Protein AF-A0A673T4E5-F1 (afdb_monomer)

Structure (mmCIF, N/CA/C/O backbone):
data_AF-A0A673T4E5-F1
#
_entry.id   AF-A0A673T4E5-F1
#
loop_
_atom_site.group_PDB
_atom_site.id
_atom_site.type_symbol
_atom_site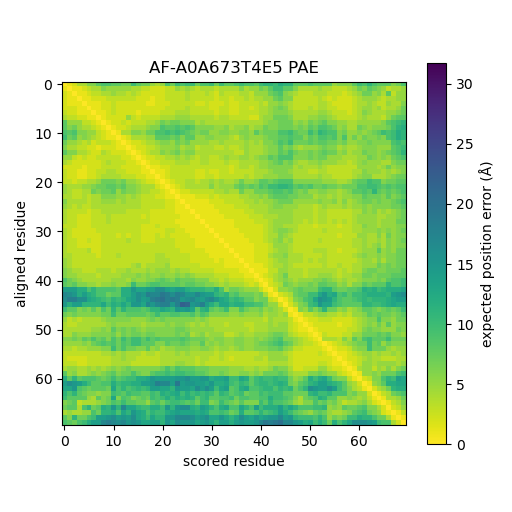.label_atom_id
_atom_site.label_alt_id
_atom_site.label_comp_id
_atom_site.label_asym_id
_atom_site.label_entity_id
_atom_site.label_seq_id
_atom_site.pdbx_PDB_ins_code
_atom_site.Cartn_x
_atom_site.Cartn_y
_atom_site.Cartn_z
_atom_site.occupancy
_atom_site.B_iso_or_equiv
_atom_site.auth_seq_id
_atom_site.auth_comp_id
_atom_site.auth_asym_id
_atom_site.auth_atom_id
_atom_site.pdbx_PDB_model_num
ATOM 1 N N . MET A 1 1 ? -14.996 -0.106 -8.352 1.00 77.56 1 MET A N 1
ATOM 2 C CA . MET A 1 1 ? -15.080 0.902 -7.259 1.00 77.56 1 MET A CA 1
ATOM 3 C C . MET A 1 1 ? -13.671 1.292 -6.804 1.00 77.56 1 MET A C 1
ATOM 5 O O . MET A 1 1 ? -12.786 0.457 -6.930 1.00 77.56 1 MET A O 1
ATOM 9 N N . ILE A 1 2 ? -13.416 2.522 -6.336 1.00 84.00 2 ILE A N 1
ATOM 10 C CA . ILE A 1 2 ? -12.087 2.912 -5.806 1.00 84.00 2 ILE A CA 1
ATOM 11 C C . ILE A 1 2 ? -12.014 2.526 -4.324 1.00 84.00 2 ILE A C 1
ATOM 13 O O . ILE A 1 2 ? -12.906 2.898 -3.569 1.00 84.00 2 ILE A O 1
ATOM 17 N N . HIS A 1 3 ? -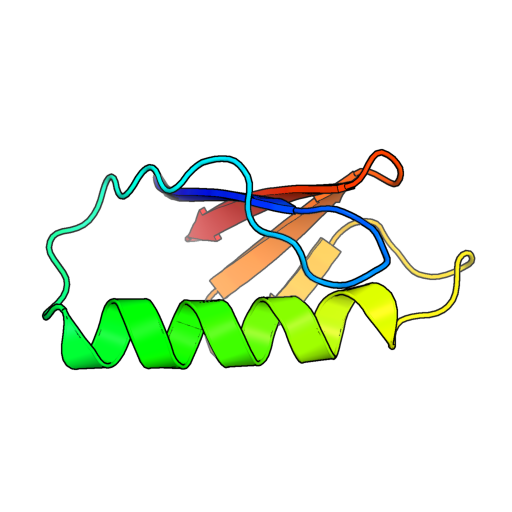10.967 1.803 -3.914 1.00 84.88 3 HIS A N 1
ATOM 18 C CA . HIS A 1 3 ? -10.788 1.368 -2.518 1.00 84.88 3 HIS A CA 1
ATOM 19 C C . HIS A 1 3 ? -9.921 2.321 -1.705 1.00 84.88 3 HIS A C 1
ATOM 21 O O . HIS A 1 3 ? -10.220 2.588 -0.544 1.00 84.88 3 HIS A O 1
ATOM 27 N N . PHE A 1 4 ? -8.854 2.847 -2.305 1.00 86.44 4 PHE A N 1
ATOM 28 C CA . PHE A 1 4 ? -7.962 3.797 -1.656 1.00 86.44 4 PHE A CA 1
ATOM 29 C C . PHE A 1 4 ? -7.078 4.539 -2.657 1.00 86.44 4 PHE A C 1
ATOM 31 O O . PHE A 1 4 ? -6.942 4.155 -3.823 1.00 86.44 4 PHE A O 1
ATOM 38 N N . ILE A 1 5 ? -6.470 5.617 -2.168 1.00 88.25 5 ILE A N 1
ATOM 39 C CA . ILE A 1 5 ? -5.494 6.437 -2.878 1.00 88.25 5 ILE A CA 1
ATOM 40 C C . ILE A 1 5 ? -4.296 6.643 -1.954 1.00 88.25 5 ILE A C 1
ATOM 42 O O . ILE A 1 5 ? -4.444 7.164 -0.845 1.00 88.25 5 ILE A O 1
ATOM 46 N N . LEU A 1 6 ? -3.122 6.225 -2.430 1.00 87.19 6 LEU A N 1
ATOM 47 C CA . LEU A 1 6 ? -1.860 6.241 -1.692 1.00 87.19 6 LEU A CA 1
ATOM 48 C C . LEU A 1 6 ? -0.783 6.925 -2.550 1.00 87.19 6 LEU A C 1
ATOM 50 O O . LEU A 1 6 ? -0.132 6.268 -3.365 1.00 87.19 6 LEU A O 1
ATOM 54 N N . PRO A 1 7 ? -0.595 8.251 -2.435 1.00 86.19 7 PRO A N 1
ATOM 55 C CA . PRO A 1 7 ? 0.550 8.929 -3.027 1.00 86.19 7 PRO A CA 1
ATOM 56 C C . PRO A 1 7 ? 1.808 8.703 -2.186 1.00 86.19 7 PRO A C 1
ATOM 58 O O . PRO A 1 7 ? 1.840 9.021 -0.994 1.00 86.19 7 PRO A O 1
ATOM 61 N N . PHE A 1 8 ? 2.867 8.205 -2.817 1.00 83.88 8 PHE A N 1
ATOM 62 C CA . PHE A 1 8 ? 4.164 7.994 -2.189 1.00 83.88 8 PHE A CA 1
ATOM 63 C C . PHE A 1 8 ? 5.328 8.316 -3.126 1.00 83.88 8 PHE A C 1
ATOM 65 O O . PHE A 1 8 ? 5.250 8.193 -4.346 1.00 83.88 8 PHE A O 1
ATOM 72 N N . SER A 1 9 ? 6.446 8.745 -2.546 1.00 79.06 9 SER A N 1
ATOM 73 C CA . SER A 1 9 ? 7.660 9.038 -3.306 1.00 79.06 9 SER A CA 1
ATOM 74 C C . SER A 1 9 ? 8.328 7.759 -3.819 1.00 79.06 9 SER A C 1
ATOM 76 O O . SER A 1 9 ? 8.099 6.668 -3.307 1.00 79.06 9 SER A O 1
ATOM 78 N N . ARG A 1 10 ? 9.263 7.887 -4.769 1.00 73.81 10 ARG A N 1
ATOM 79 C CA . ARG A 1 10 ? 10.099 6.755 -5.225 1.00 73.81 10 ARG A CA 1
ATOM 80 C C . ARG A 1 10 ? 10.901 6.082 -4.100 1.00 73.81 10 ARG A C 1
ATOM 82 O O . ARG A 1 10 ? 11.316 4.946 -4.264 1.00 73.81 10 ARG A O 1
ATOM 89 N N . GLN A 1 11 ? 11.110 6.777 -2.982 1.00 74.56 11 GLN A N 1
ATOM 90 C CA . GLN A 1 11 ? 11.786 6.267 -1.783 1.00 74.56 11 GLN A CA 1
ATOM 91 C C . GLN A 1 11 ? 10.809 5.593 -0.799 1.00 74.56 11 GLN A C 1
ATOM 93 O O . GLN A 1 11 ? 11.190 5.260 0.316 1.00 74.56 11 GLN A O 1
ATOM 98 N N . GLY A 1 12 ? 9.536 5.443 -1.177 1.00 75.25 12 GLY A N 1
ATOM 99 C CA . GLY A 1 12 ? 8.492 4.840 -0.352 1.00 75.25 12 GLY A CA 1
ATOM 100 C C . GLY A 1 12 ? 7.913 5.760 0.723 1.00 75.25 12 GLY A C 1
ATOM 101 O O . GLY A 1 12 ? 7.135 5.310 1.561 1.00 75.25 12 GLY A O 1
ATOM 102 N N . LYS A 1 13 ? 8.240 7.062 0.703 1.00 83.81 13 LYS A N 1
ATOM 103 C CA . LYS A 1 13 ? 7.660 8.027 1.645 1.00 83.81 13 LYS A CA 1
ATOM 104 C C . LYS A 1 13 ? 6.218 8.323 1.254 1.00 83.81 13 LYS A C 1
ATOM 106 O O . LYS A 1 13 ? 5.968 9.022 0.272 1.00 83.81 13 LYS A O 1
ATOM 111 N N . LEU A 1 14 ? 5.290 7.806 2.042 1.00 85.12 14 LEU A N 1
ATOM 112 C CA . LEU A 1 14 ? 3.857 8.005 1.882 1.00 85.12 14 LEU A CA 1
ATOM 113 C C . LEU A 1 14 ? 3.461 9.415 2.331 1.00 85.12 14 LEU A C 1
ATOM 115 O O . LEU A 1 14 ? 3.809 9.833 3.433 1.00 85.12 14 LEU A O 1
ATOM 119 N N . GLN A 1 15 ? 2.773 10.159 1.465 1.00 84.81 15 GLN A N 1
ATOM 120 C CA . GLN A 1 15 ? 2.342 11.528 1.766 1.00 84.81 15 GLN A CA 1
ATOM 121 C C . GLN A 1 15 ? 0.913 11.585 2.298 1.00 84.81 15 GLN A C 1
ATOM 123 O O . GLN A 1 15 ? 0.628 12.357 3.207 1.00 84.81 15 GLN A O 1
ATOM 128 N N . LEU A 1 16 ? 0.015 10.776 1.735 1.00 85.31 16 LEU A N 1
ATOM 129 C CA . LEU A 1 16 ? -1.387 10.721 2.139 1.00 85.31 16 LEU A CA 1
ATOM 130 C C . LEU A 1 16 ? -1.874 9.277 2.131 1.00 85.31 16 LEU A C 1
ATOM 132 O O . LEU A 1 16 ? -1.407 8.448 1.350 1.00 85.31 16 LEU A O 1
ATOM 136 N N . GLN A 1 17 ? -2.854 9.005 2.985 1.00 88.25 17 GLN A N 1
ATOM 137 C CA . 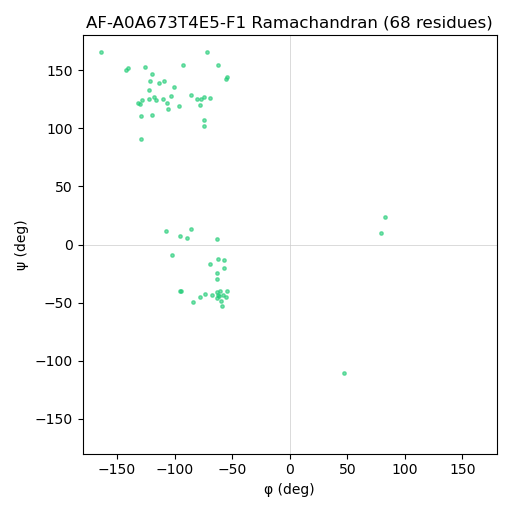GLN A 1 17 ? -3.601 7.759 2.971 1.00 88.25 17 GLN A CA 1
ATOM 138 C C . GLN A 1 17 ? -5.083 8.062 2.968 1.00 88.25 17 GLN A C 1
ATOM 140 O O . GLN A 1 17 ? -5.618 8.547 3.964 1.00 88.25 17 GLN A O 1
ATOM 145 N N . LYS A 1 18 ? -5.756 7.780 1.854 1.00 88.38 18 LYS A N 1
ATOM 146 C CA . LYS A 1 18 ? -7.205 7.933 1.774 1.00 88.38 18 LYS A CA 1
ATOM 147 C C . LYS A 1 18 ? -7.844 6.595 1.462 1.00 88.38 18 LYS A C 1
ATOM 149 O O . LYS A 1 18 ? -7.689 6.094 0.354 1.00 88.38 18 LYS A O 1
ATOM 154 N N . TRP A 1 19 ? -8.562 6.050 2.435 1.00 89.00 19 TRP A N 1
ATOM 155 C CA . TRP A 1 19 ? -9.281 4.785 2.332 1.00 89.00 19 TRP A CA 1
ATOM 156 C C . TRP A 1 19 ? -10.773 5.063 2.156 1.00 89.00 19 TRP A C 1
ATOM 158 O O . TRP A 1 19 ? -11.364 5.819 2.920 1.00 89.00 19 TRP A O 1
ATOM 168 N N . TYR A 1 20 ? -11.366 4.473 1.126 1.00 88.69 20 TYR A N 1
ATOM 169 C CA . TYR A 1 20 ? -12.800 4.528 0.827 1.00 88.69 20 TYR A CA 1
ATOM 170 C C . TYR A 1 20 ? -13.521 3.238 1.233 1.00 88.69 20 TYR A C 1
ATOM 172 O O . TYR A 1 20 ? -14.744 3.169 1.196 1.00 88.69 20 TYR A O 1
ATOM 180 N N . THR A 1 21 ? -12.768 2.207 1.616 1.00 86.88 21 THR A N 1
ATOM 181 C CA . THR A 1 21 ? -13.287 0.958 2.173 1.00 86.88 21 THR A CA 1
ATOM 182 C C . THR A 1 21 ? -12.864 0.834 3.625 1.00 86.88 21 THR A C 1
ATOM 184 O O . THR A 1 21 ? -11.731 1.152 3.985 1.00 86.88 21 THR A O 1
ATOM 187 N N . THR A 1 22 ? -13.787 0.362 4.455 1.00 86.44 22 THR A N 1
ATOM 188 C CA . THR A 1 22 ? -13.544 0.052 5.860 1.00 86.44 22 THR A CA 1
ATOM 189 C C . THR A 1 22 ? -12.734 -1.235 5.957 1.00 86.44 22 THR A C 1
ATOM 191 O O . THR A 1 22 ? -13.273 -2.326 5.784 1.00 86.44 22 THR A O 1
ATOM 194 N N . LEU A 1 23 ? -11.435 -1.090 6.207 1.00 85.75 23 LEU A N 1
ATOM 195 C CA . LEU A 1 23 ? -10.514 -2.189 6.483 1.00 85.75 23 LEU A CA 1
ATOM 196 C C . LEU A 1 23 ? -9.893 -2.003 7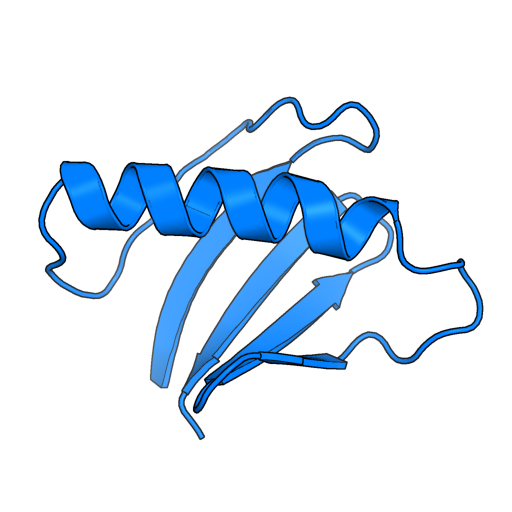.877 1.00 85.75 23 LEU A C 1
ATOM 198 O O . LEU A 1 23 ? -9.638 -0.857 8.276 1.00 85.75 23 LEU A O 1
ATOM 202 N N . PRO A 1 24 ? -9.601 -3.092 8.607 1.00 91.62 24 PRO A N 1
ATOM 203 C CA . PRO A 1 24 ? -8.853 -3.028 9.861 1.00 91.62 24 PRO A CA 1
ATOM 204 C C . PRO A 1 24 ? -7.506 -2.311 9.682 1.00 91.62 24 PRO A C 1
ATOM 206 O O . PRO A 1 24 ? -6.847 -2.479 8.657 1.00 91.62 24 PRO A O 1
ATOM 209 N N . ASP A 1 25 ? -7.051 -1.543 10.678 1.00 88.94 25 ASP A N 1
ATOM 210 C CA . ASP A 1 25 ? -5.767 -0.813 10.617 1.00 88.94 25 ASP A CA 1
ATOM 211 C C . ASP A 1 25 ? -4.579 -1.722 10.285 1.00 88.94 25 ASP A C 1
ATOM 213 O O . ASP A 1 25 ? -3.734 -1.373 9.463 1.00 88.94 25 ASP A O 1
ATOM 217 N N . LYS A 1 26 ? -4.566 -2.934 10.852 1.00 90.75 26 LYS A N 1
ATOM 218 C CA . LYS A 1 26 ? -3.533 -3.944 10.593 1.00 90.75 26 LYS A CA 1
ATOM 219 C C . LYS A 1 26 ? -3.465 -4.348 9.117 1.00 90.75 26 LYS A C 1
ATOM 221 O O . LYS A 1 26 ? -2.378 -4.533 8.574 1.00 90.75 26 LYS A O 1
ATOM 226 N N . GLU A 1 27 ? -4.618 -4.487 8.467 1.00 89.81 27 GLU A N 1
ATOM 227 C CA . GLU A 1 27 ? -4.686 -4.821 7.043 1.00 89.81 27 GLU A CA 1
ATOM 228 C C . GLU A 1 27 ? -4.298 -3.624 6.184 1.00 89.81 27 GLU A C 1
ATOM 230 O O . GLU A 1 27 ? -3.484 -3.772 5.277 1.00 89.81 27 GLU A O 1
ATOM 235 N N . ARG A 1 28 ? -4.781 -2.421 6.526 1.00 88.88 28 ARG A N 1
ATOM 236 C CA . ARG A 1 28 ? -4.401 -1.179 5.837 1.00 88.88 28 ARG A CA 1
ATOM 237 C C . ARG A 1 28 ? -2.890 -0.979 5.826 1.00 88.88 28 ARG A C 1
ATOM 239 O O . ARG A 1 28 ? -2.318 -0.654 4.783 1.00 88.88 28 ARG A O 1
ATOM 246 N N . GLU A 1 29 ? -2.233 -1.203 6.960 1.00 89.75 29 GLU A N 1
ATOM 247 C CA . GLU A 1 29 ? -0.784 -1.068 7.071 1.00 89.75 29 GLU A CA 1
ATOM 248 C C . GLU A 1 29 ? -0.041 -2.140 6.259 1.00 89.75 29 GLU A C 1
ATOM 250 O O . GLU A 1 29 ? 0.897 -1.812 5.528 1.00 89.75 29 GLU A O 1
ATOM 255 N N . LYS A 1 30 ? -0.490 -3.401 6.320 1.00 90.50 30 LYS A N 1
ATOM 256 C CA . LYS A 1 30 ? 0.075 -4.499 5.521 1.00 90.50 30 LYS A CA 1
ATOM 257 C C . LYS A 1 30 ? -0.032 -4.208 4.021 1.00 90.50 30 LYS A C 1
ATOM 259 O O . LYS A 1 30 ? 0.984 -4.203 3.329 1.00 90.50 30 LYS A O 1
ATOM 264 N N . THR A 1 31 ? -1.233 -3.887 3.541 1.00 88.19 31 THR A N 1
ATOM 265 C CA . THR A 1 31 ? -1.499 -3.559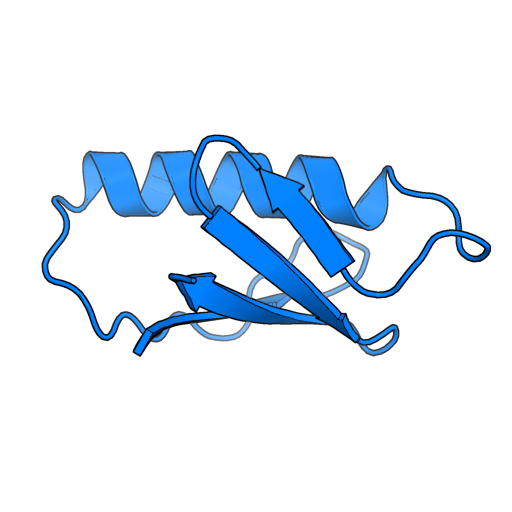 2.134 1.00 88.19 31 THR A CA 1
ATOM 266 C C . THR A 1 31 ? -0.658 -2.371 1.671 1.00 88.19 31 THR A C 1
ATOM 268 O O . THR A 1 31 ? -0.050 -2.416 0.604 1.00 88.19 31 THR A O 1
ATOM 271 N N . THR A 1 32 ? -0.546 -1.324 2.493 1.00 87.94 32 THR A N 1
ATOM 272 C CA . THR A 1 32 ? 0.290 -0.155 2.180 1.00 87.94 32 THR A CA 1
ATOM 273 C C . THR A 1 32 ? 1.756 -0.541 1.989 1.00 87.94 32 THR A C 1
ATOM 275 O O . THR A 1 32 ? 2.367 -0.142 0.997 1.00 87.94 32 THR A O 1
ATOM 278 N N . ARG A 1 33 ? 2.327 -1.328 2.910 1.00 88.12 33 ARG A N 1
ATOM 279 C CA . ARG A 1 33 ? 3.734 -1.756 2.843 1.00 88.12 33 ARG A CA 1
ATOM 280 C C . ARG A 1 33 ? 4.012 -2.586 1.591 1.00 88.12 33 ARG A C 1
ATOM 282 O O . ARG A 1 33 ? 4.997 -2.325 0.904 1.00 88.12 33 ARG A O 1
ATOM 289 N N . GLU A 1 34 ? 3.128 -3.524 1.261 1.00 87.94 34 GLU A N 1
ATOM 290 C CA . GLU A 1 34 ? 3.268 -4.369 0.070 1.00 87.94 34 GLU A CA 1
ATOM 291 C C . GLU A 1 34 ? 3.243 -3.542 -1.225 1.00 87.94 34 GLU A C 1
ATOM 293 O O . GLU A 1 34 ? 4.095 -3.718 -2.094 1.00 87.94 34 GLU A O 1
ATOM 298 N N . ILE A 1 35 ? 2.334 -2.571 -1.345 1.00 85.56 35 ILE A N 1
ATOM 299 C CA . ILE A 1 35 ? 2.241 -1.691 -2.526 1.00 85.56 35 ILE A CA 1
ATOM 300 C C . ILE A 1 35 ? 3.489 -0.842 -2.703 1.00 85.56 35 ILE A C 1
ATOM 302 O O . ILE A 1 35 ? 4.010 -0.708 -3.814 1.00 85.56 35 ILE A O 1
ATOM 306 N N . VAL A 1 36 ? 3.946 -0.247 -1.602 1.00 84.12 36 VAL A N 1
ATOM 307 C CA . VAL A 1 36 ? 5.125 0.616 -1.582 1.00 84.12 36 VAL A CA 1
ATOM 308 C C . VAL A 1 36 ? 6.384 -0.168 -1.958 1.00 84.12 36 VAL A C 1
ATOM 310 O O . VAL A 1 36 ? 7.320 0.428 -2.479 1.00 84.12 36 VAL A O 1
ATOM 313 N N . GLN A 1 37 ? 6.405 -1.490 -1.774 1.00 84.56 37 GLN A N 1
ATOM 314 C CA . GLN A 1 37 ? 7.482 -2.353 -2.262 1.00 84.56 37 GLN A CA 1
ATOM 315 C C . GLN A 1 37 ? 7.290 -2.757 -3.729 1.00 84.56 37 GLN A C 1
ATOM 317 O O . GLN A 1 37 ? 8.204 -2.599 -4.533 1.00 84.56 37 GLN A O 1
ATOM 322 N N . ILE A 1 38 ? 6.103 -3.236 -4.109 1.00 83.56 38 ILE A N 1
ATOM 323 C CA . ILE A 1 38 ? 5.852 -3.800 -5.446 1.00 83.56 38 ILE A CA 1
ATOM 324 C C . ILE A 1 38 ? 6.026 -2.753 -6.549 1.00 83.56 38 ILE A C 1
ATOM 326 O O . ILE A 1 38 ? 6.570 -3.055 -7.613 1.00 83.56 38 ILE A O 1
ATOM 330 N N . VAL A 1 39 ? 5.550 -1.527 -6.331 1.00 80.56 39 VAL A N 1
ATOM 331 C CA . VAL A 1 39 ? 5.444 -0.555 -7.426 1.00 80.56 39 VAL A CA 1
ATOM 332 C C . VAL A 1 39 ? 6.783 0.089 -7.796 1.00 80.56 39 VAL A C 1
ATOM 334 O O . VAL A 1 39 ? 7.086 0.116 -8.987 1.00 80.56 39 VAL A O 1
ATOM 337 N N . PRO A 1 40 ? 7.635 0.546 -6.858 1.00 76.62 40 PRO A N 1
ATOM 338 C CA . PRO A 1 40 ? 8.980 1.017 -7.194 1.00 76.62 40 PRO A CA 1
ATOM 339 C C . PRO A 1 40 ? 9.881 -0.075 -7.778 1.00 76.62 40 PRO A C 1
ATOM 341 O O . PRO A 1 40 ? 10.755 0.235 -8.586 1.00 76.62 40 PRO A O 1
ATOM 344 N N . SER A 1 41 ? 9.667 -1.340 -7.399 1.00 79.88 41 SER A N 1
ATOM 345 C CA . SER A 1 41 ? 10.388 -2.484 -7.967 1.00 79.88 41 SER A CA 1
ATOM 346 C C . SER A 1 41 ? 10.013 -2.773 -9.424 1.00 79.88 41 SER A C 1
ATOM 348 O O . SER A 1 41 ? 10.762 -3.459 -10.120 1.00 79.88 41 SER A O 1
ATOM 350 N N . ARG A 1 42 ? 8.888 -2.244 -9.928 1.00 75.31 42 ARG A N 1
ATOM 351 C CA . ARG A 1 42 ? 8.521 -2.371 -11.342 1.00 75.31 42 ARG A CA 1
ATOM 352 C C . ARG A 1 42 ? 9.266 -1.342 -12.192 1.00 75.31 42 ARG A C 1
ATOM 354 O O . ARG A 1 42 ? 9.205 -0.137 -11.968 1.00 75.31 42 ARG A O 1
ATOM 361 N N . GLY A 1 43 ? 9.973 -1.831 -13.211 1.00 67.94 43 GLY A N 1
ATOM 362 C CA . GLY A 1 43 ? 10.715 -0.991 -14.151 1.00 67.94 43 GLY A CA 1
ATOM 363 C C . GLY A 1 43 ? 9.816 -0.036 -14.950 1.00 67.94 43 GLY A C 1
ATOM 364 O O . GLY A 1 43 ? 8.645 -0.317 -15.209 1.00 67.94 43 GLY A O 1
ATOM 365 N N . GLN A 1 44 ? 10.392 1.079 -15.409 1.00 66.06 44 GLN A N 1
ATOM 366 C CA . GLN A 1 44 ? 9.685 2.198 -16.062 1.00 66.06 44 GLN A CA 1
ATOM 367 C C . GLN A 1 44 ? 8.975 1.849 -17.386 1.00 66.06 44 GLN A C 1
ATOM 369 O O . GLN A 1 44 ? 8.182 2.646 -17.874 1.00 66.06 44 GLN A O 1
ATOM 374 N N . ARG A 1 45 ? 9.248 0.677 -17.976 1.00 63.31 45 ARG A N 1
ATOM 375 C CA . ARG A 1 45 ? 8.648 0.211 -19.243 1.00 63.31 45 ARG A CA 1
ATOM 376 C C . ARG A 1 45 ? 7.421 -0.689 -19.059 1.00 63.31 45 ARG A C 1
ATOM 378 O O . ARG A 1 45 ? 6.952 -1.281 -20.024 1.00 63.31 45 ARG A 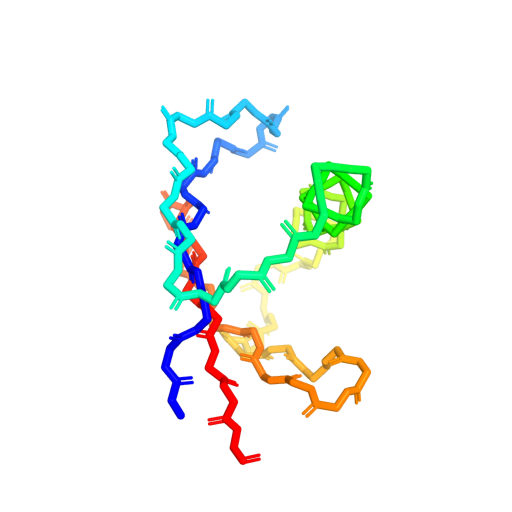O 1
ATOM 385 N N . THR A 1 46 ? 6.931 -0.838 -17.832 1.00 68.94 46 THR A N 1
ATOM 386 C CA . THR A 1 46 ? 5.752 -1.663 -17.538 1.00 68.94 46 THR A CA 1
ATOM 387 C C . THR A 1 46 ? 4.470 -0.831 -17.567 1.00 68.94 46 THR A C 1
ATOM 389 O O . THR A 1 46 ? 4.500 0.387 -17.391 1.00 68.94 46 THR A O 1
ATOM 392 N N . SER A 1 47 ? 3.339 -1.485 -17.844 1.00 72.06 47 SER A N 1
ATOM 393 C CA . SER A 1 47 ? 2.022 -0.850 -17.862 1.00 72.06 47 SER A CA 1
ATOM 394 C C . SER A 1 47 ? 1.723 -0.153 -16.537 1.00 72.06 47 SER A C 1
ATOM 396 O O . SER A 1 47 ? 1.977 -0.707 -15.474 1.00 72.06 47 SER A O 1
ATOM 398 N N . SER A 1 48 ? 1.057 1.002 -16.595 1.00 78.31 48 SER A N 1
ATOM 399 C CA . SER A 1 48 ? 0.539 1.738 -15.428 1.00 78.31 48 SER A CA 1
ATOM 400 C C . SER A 1 48 ? -0.531 0.984 -14.624 1.00 78.31 48 SER A C 1
ATOM 402 O O . SER A 1 48 ? -1.121 1.550 -13.710 1.00 78.31 48 SER A O 1
ATOM 404 N N . VAL A 1 49 ? -0.818 -0.269 -14.978 1.00 81.06 49 VAL A N 1
ATOM 405 C CA . VAL A 1 49 ? -1.782 -1.148 -14.321 1.00 81.06 49 VAL A CA 1
ATOM 406 C C . VAL A 1 49 ? -1.061 -2.415 -13.869 1.00 81.06 49 VAL A C 1
ATOM 408 O O . VAL A 1 49 ? -0.314 -3.013 -14.646 1.00 81.06 49 VAL A O 1
ATOM 411 N N . VAL A 1 50 ? -1.295 -2.811 -12.622 1.00 82.25 50 VAL A N 1
ATOM 412 C CA . VAL A 1 50 ? -0.792 -4.036 -11.999 1.00 82.25 50 VAL A CA 1
ATOM 413 C C . VAL A 1 50 ? -1.988 -4.837 -11.516 1.00 82.25 50 VAL A C 1
ATOM 415 O O . VAL A 1 50 ? -2.801 -4.320 -10.756 1.00 82.25 50 VAL A O 1
ATOM 418 N N . ASP A 1 51 ? -2.099 -6.089 -11.934 1.00 83.88 51 ASP A N 1
ATOM 419 C CA . ASP A 1 51 ? -3.017 -7.025 -11.293 1.00 83.88 51 ASP A CA 1
ATOM 420 C C . ASP A 1 51 ? -2.366 -7.507 -9.987 1.00 83.88 51 ASP A C 1
ATOM 422 O O . ASP A 1 51 ? -1.251 -8.035 -9.987 1.00 83.88 51 ASP A O 1
ATOM 426 N N . TRP A 1 52 ? -3.035 -7.256 -8.866 1.00 81.19 52 TRP A N 1
ATOM 427 C CA . TRP A 1 52 ? -2.610 -7.668 -7.531 1.00 81.19 52 TRP A CA 1
ATOM 428 C C . TRP A 1 52 ? -3.783 -8.359 -6.856 1.00 81.19 52 TRP A C 1
ATOM 430 O O . TRP A 1 52 ? -4.859 -7.780 -6.715 1.00 81.19 52 TRP A O 1
ATOM 440 N N . GLU A 1 53 ? -3.584 -9.615 -6.469 1.00 80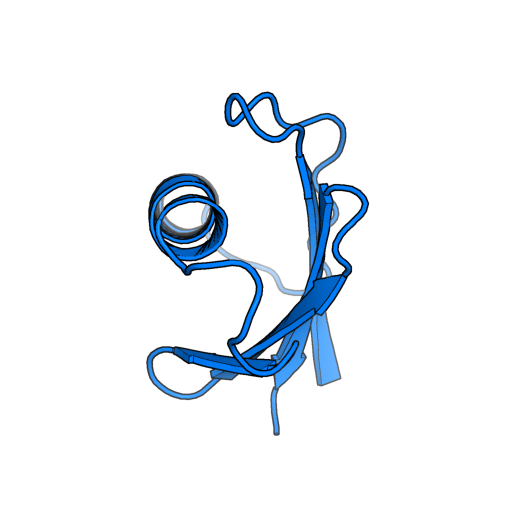.50 53 GLU A N 1
ATOM 441 C CA . GLU A 1 53 ? -4.649 -10.489 -5.974 1.00 80.50 53 GLU A CA 1
ATOM 442 C C . GLU A 1 53 ? -5.905 -10.449 -6.869 1.00 80.50 53 GLU A C 1
ATOM 444 O O . GLU A 1 53 ? -5.880 -10.932 -7.999 1.00 80.50 53 GLU A O 1
ATOM 449 N N . LYS A 1 54 ? -7.005 -9.872 -6.370 1.00 80.94 54 LYS A N 1
ATOM 450 C CA . LYS A 1 54 ? -8.294 -9.725 -7.067 1.00 80.94 54 LYS A CA 1
ATOM 451 C C . LYS A 1 54 ? -8.575 -8.279 -7.495 1.00 80.94 54 LYS A C 1
ATOM 453 O O . LYS A 1 54 ? -9.703 -7.943 -7.837 1.00 80.94 54 LYS A O 1
ATOM 458 N N . LEU A 1 55 ? -7.577 -7.405 -7.411 1.00 80.25 55 LEU A N 1
ATOM 459 C CA . LEU A 1 55 ? -7.707 -5.961 -7.573 1.00 80.25 55 LEU A CA 1
ATOM 460 C C . LEU A 1 55 ? -6.739 -5.445 -8.639 1.00 80.25 55 LEU A C 1
ATOM 462 O O . LEU A 1 55 ? -5.671 -6.010 -8.876 1.00 80.25 55 LEU A O 1
ATOM 466 N N . LYS A 1 56 ? -7.106 -4.332 -9.284 1.00 85.38 56 LYS A N 1
ATOM 467 C CA . LYS A 1 56 ? -6.243 -3.665 -10.265 1.00 85.38 56 LYS A CA 1
ATOM 468 C C . LYS A 1 56 ? -5.664 -2.384 -9.688 1.00 85.38 56 LYS A C 1
ATOM 470 O O . LYS A 1 56 ? -6.388 -1.460 -9.305 1.00 85.38 56 LYS A O 1
ATOM 475 N N . LEU A 1 57 ? -4.340 -2.314 -9.661 1.00 85.12 57 LEU A N 1
ATOM 476 C CA . LEU A 1 57 ? -3.583 -1.189 -9.130 1.00 85.12 57 LEU A CA 1
ATOM 477 C C . LEU A 1 57 ? -3.220 -0.311 -10.297 1.00 85.12 57 LEU A C 1
ATOM 479 O O . LEU A 1 57 ? -2.514 -0.746 -11.199 1.00 85.12 57 LEU A O 1
ATOM 483 N N . VAL A 1 58 ? -3.679 0.926 -10.281 1.00 85.25 58 VAL A N 1
ATOM 484 C CA . VAL A 1 58 ? -3.351 1.903 -11.307 1.00 85.25 58 VAL A CA 1
ATOM 485 C C . VAL A 1 58 ? -2.348 2.878 -10.712 1.00 85.25 58 VAL A C 1
ATOM 487 O O . VAL A 1 58 ? -2.651 3.582 -9.756 1.00 85.25 58 VAL A O 1
ATOM 490 N N . TYR A 1 59 ? -1.139 2.934 -11.252 1.00 81.56 59 TYR A N 1
ATOM 491 C CA . TYR A 1 59 ? -0.095 3.830 -10.767 1.00 81.56 59 TYR A CA 1
ATOM 492 C C . TYR A 1 59 ? 0.379 4.770 -11.866 1.00 81.56 59 TYR A C 1
ATOM 494 O O . TYR A 1 59 ? 0.527 4.392 -13.027 1.00 81.56 59 TYR A O 1
ATOM 502 N N . LYS A 1 60 ? 0.637 6.019 -11.489 1.00 75.62 60 LYS A N 1
ATOM 503 C CA . LYS A 1 60 ? 1.184 7.044 -12.372 1.00 75.62 60 LYS A CA 1
ATOM 504 C C . LYS A 1 60 ? 2.625 7.339 -11.960 1.00 75.62 60 LYS A C 1
ATOM 506 O O . LYS A 1 60 ? 2.956 7.391 -10.775 1.00 75.62 60 LYS A O 1
ATOM 511 N N . THR A 1 61 ? 3.490 7.536 -12.954 1.00 64.38 61 THR A N 1
ATOM 512 C CA . THR A 1 61 ? 4.959 7.656 -12.841 1.00 64.38 61 THR A CA 1
ATOM 513 C C . THR A 1 61 ? 5.438 8.771 -11.901 1.00 64.38 61 THR A C 1
ATOM 515 O O . THR A 1 61 ? 6.596 8.799 -11.501 1.00 64.38 61 THR A O 1
ATOM 518 N N . ASN A 1 62 ? 4.544 9.678 -11.512 1.00 61.91 62 ASN A N 1
ATOM 519 C CA . ASN A 1 62 ? 4.759 10.762 -10.559 1.00 61.91 62 ASN A CA 1
ATOM 520 C C . ASN A 1 62 ? 4.553 10.35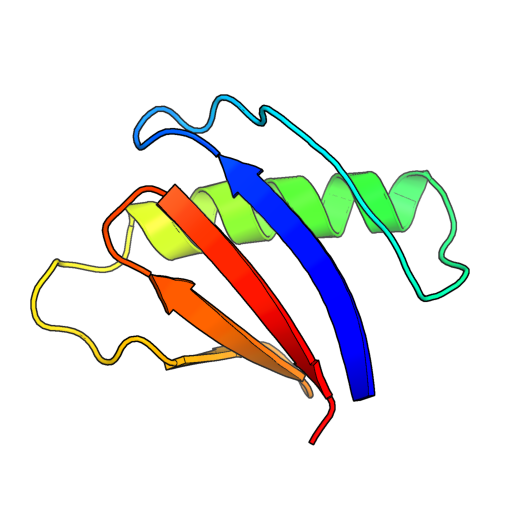2 -9.081 1.00 61.91 62 ASN A C 1
ATOM 522 O O . ASN A 1 62 ? 4.472 11.229 -8.225 1.00 61.91 62 ASN A O 1
ATOM 526 N N . GLY A 1 63 ? 4.473 9.053 -8.766 1.00 61.78 63 GLY A N 1
ATOM 527 C CA . GLY A 1 63 ? 4.368 8.572 -7.381 1.00 61.78 63 GLY A CA 1
ATOM 528 C C . GLY A 1 63 ? 2.946 8.611 -6.817 1.00 61.78 63 GLY A C 1
ATOM 529 O O . GLY A 1 63 ? 2.747 8.689 -5.609 1.00 61.78 63 GLY A O 1
ATOM 530 N N . GLN A 1 64 ? 1.929 8.587 -7.678 1.00 65.12 64 GLN A N 1
ATOM 531 C CA . GLN A 1 64 ? 0.536 8.487 -7.246 1.00 65.12 64 GLN A CA 1
ATOM 532 C C . GLN A 1 64 ? -0.017 7.124 -7.627 1.00 65.12 64 GLN A C 1
ATOM 534 O O . GLN A 1 64 ? 0.025 6.750 -8.801 1.00 65.12 64 GLN A O 1
ATOM 539 N N . ILE A 1 65 ? -0.550 6.398 -6.644 1.00 67.31 65 ILE A N 1
ATOM 540 C CA . ILE A 1 65 ? -1.191 5.104 -6.871 1.00 67.31 65 ILE A CA 1
ATOM 541 C C . ILE A 1 65 ? -2.656 5.175 -6.474 1.00 67.31 65 ILE A C 1
ATOM 543 O O . ILE A 1 65 ? -3.015 5.574 -5.365 1.00 67.31 65 ILE A O 1
ATOM 547 N N . LEU A 1 66 ? -3.491 4.771 -7.421 1.00 68.50 66 LEU 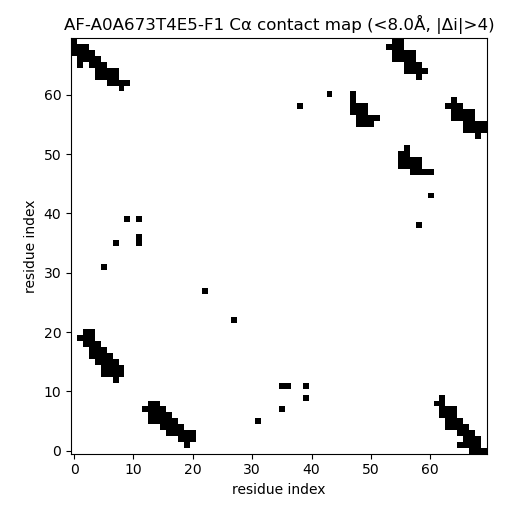A N 1
ATOM 548 C CA . LEU A 1 66 ? -4.932 4.676 -7.339 1.00 68.50 66 LEU A CA 1
ATOM 549 C C . LEU A 1 66 ? -5.329 3.204 -7.475 1.00 68.50 66 LEU A C 1
ATOM 551 O O . LEU A 1 66 ? -4.995 2.553 -8.459 1.00 68.50 66 LEU A O 1
ATOM 555 N N . TRP A 1 67 ? -6.066 2.663 -6.513 1.00 71.62 67 TRP A N 1
ATOM 556 C CA . TRP A 1 67 ? -6.560 1.290 -6.608 1.00 71.62 67 TRP A CA 1
ATOM 557 C C . TRP A 1 67 ? -8.011 1.231 -7.046 1.00 71.62 67 TRP A C 1
ATOM 559 O O . TRP A 1 67 ? -8.857 1.959 -6.521 1.00 71.62 67 TRP A O 1
ATOM 569 N N . LYS A 1 68 ? -8.310 0.318 -7.974 1.00 57.47 68 LYS A N 1
ATOM 570 C CA . LYS A 1 68 ? -9.656 0.099 -8.497 1.00 57.47 68 LYS A CA 1
ATOM 571 C C . LYS A 1 68 ? -10.026 -1.386 -8.407 1.00 57.47 68 LYS A C 1
ATOM 573 O O . LYS A 1 68 ? -9.345 -2.241 -8.962 1.00 57.47 68 LYS A O 1
ATOM 578 N N . CYS A 1 69 ? -11.141 -1.671 -7.740 1.00 56.84 69 CYS A N 1
ATOM 579 C CA . CYS A 1 69 ? -11.874 -2.926 -7.900 1.00 56.84 69 CYS A CA 1
ATOM 580 C C . CYS A 1 69 ? -12.505 -2.955 -9.286 1.00 56.84 69 CYS A C 1
ATOM 582 O O . CYS A 1 69 ? -13.226 -1.998 -9.630 1.00 56.84 69 CYS A O 1
ATOM 584 N N . LEU A 1 70 ? -12.234 -4.019 -10.033 1.00 48.00 70 LEU A N 1
ATOM 585 C CA . LEU A 1 70 ? -12.999 -4.419 -11.207 1.00 48.00 70 LEU A CA 1
ATOM 586 C C . LEU A 1 70 ? -13.966 -5.522 -10.792 1.00 48.00 70 LEU A C 1
ATOM 588 O O . LEU A 1 70 ? -13.500 -6.446 -10.096 1.00 48.00 70 LEU A O 1
#

InterPro domains:
  IPR011012 Longin-like domain superfamily [SSF64356] (1-65)
  IPR016635 Adaptor protein complex, sigma subunit [PTHR11753] (2-61)
  IPR022775 AP complex, mu/sigma subunit [PF01217] (1-62)

Organism: Suricata suricatta (NCBI:txid37032)

Sequence (70 aa):
MIHFILPFSRQGKLQLQKWYTTLPDKEREKTTREIVQIVPSRGQRTSSVVDWEKLKLVYKTNGQILWKCL

Solvent-accessible surface area (backbone atoms only — not comparable to full-atom values): 4102 Å² total; per-residue (Å²): 87,67,43,38,40,45,34,26,46,90,87,52,53,68,76,51,82,47,71,72,55,98,66,58,69,73,55,52,52,51,53,49,53,52,49,52,51,56,55,67,70,49,62,92,88,56,71,54,59,42,85,48,95,83,35,39,38,36,43,47,99,87,32,40,34,42,34,36,47,117

Foldseek 3Di:
DWAWKWFADLVLRTDDTGGPDDDPPVVSVVVSVVCSVVPSPDDPPDALWDDDDQWIWGHDPNRIIITDHD

Nearest PDB structures (foldseek):
  8d9w-assembly1_f  TM=8.997E-01  e=6.746E-08  Homo sapiens
  4p6z-assembly1_S  TM=9.029E-01  e=2.476E-06  Homo sapiens
  6owt-assembly1_S  TM=8.470E-01  e=6.579E-06  Rattus norvegicus
  6uri-assembly1_S  TM=8.414E-01  e=7.902E-06  Homo sapiens
  7og1-assembly1_SSS  TM=8.630E-01  e=7.568E-05  Mus musculus

Secondary structure (DSSP, 8-state):
-EEEEEEB-TT--B---EESS---HHHHHHHHHHHHHHHHHS-TTS-SEEEETTEEEEEETTTEEEEE--

pLDDT: mean 79.84, std 9.59, range [48.0, 91.62]

Mean predicted aligned error: 5.55 Å

Radius of gyration: 11.31 Å; Cα contacts (8 Å, |Δi|>4): 102; chains: 1; bounding box: 27×22×30 Å